Protein AF-A0A255R597-F1 (afdb_monomer_lite)

Radius of gyration: 20.74 Å; chains: 1; bounding box: 36×30×64 Å

Structure (mmCIF, N/CA/C/O backbone):
data_AF-A0A255R597-F1
#
_entry.id   AF-A0A255R597-F1
#
loop_
_atom_site.group_PDB
_atom_site.id
_atom_site.type_symbol
_atom_site.label_atom_id
_atom_site.label_alt_id
_atom_site.label_comp_id
_atom_site.label_asym_id
_atom_site.label_entity_id
_atom_site.label_seq_id
_atom_site.pdbx_PDB_ins_code
_atom_site.Cartn_x
_atom_site.Cartn_y
_atom_site.Cartn_z
_atom_site.occupancy
_atom_site.B_iso_or_equiv
_atom_site.auth_seq_id
_atom_site.auth_comp_id
_atom_site.auth_asym_id
_atom_site.auth_atom_id
_atom_site.pdbx_PDB_model_num
ATOM 1 N N . MET A 1 1 ? 0.235 22.390 7.385 1.00 38.50 1 MET A N 1
ATOM 2 C CA . MET A 1 1 ? -0.628 21.215 7.604 1.00 38.50 1 MET A CA 1
ATOM 3 C C . MET A 1 1 ? -0.394 20.290 6.425 1.00 38.50 1 MET A C 1
ATOM 5 O O . MET A 1 1 ? -0.944 20.552 5.369 1.00 38.50 1 MET A O 1
ATOM 9 N N . MET A 1 2 ? 0.518 19.326 6.549 1.00 41.84 2 MET A N 1
ATOM 10 C CA . MET A 1 2 ? 0.627 18.254 5.559 1.00 41.84 2 MET A CA 1
ATOM 11 C C . MET A 1 2 ? -0.207 17.104 6.096 1.00 41.84 2 MET A C 1
ATOM 13 O O . MET A 1 2 ? -0.066 16.716 7.258 1.00 41.84 2 MET A O 1
ATOM 17 N N . ASP A 1 3 ? -1.177 16.698 5.296 1.00 39.59 3 ASP A N 1
ATOM 18 C CA . ASP A 1 3 ? -2.068 15.593 5.564 1.00 39.59 3 ASP A CA 1
ATOM 19 C C . ASP A 1 3 ? -1.238 14.358 5.916 1.00 39.59 3 ASP A C 1
ATOM 21 O O . ASP A 1 3 ? -0.355 13.930 5.181 1.00 39.59 3 ASP A O 1
ATOM 25 N N . GLY A 1 4 ? -1.503 13.796 7.095 1.00 40.69 4 GLY A N 1
ATOM 26 C CA . GLY A 1 4 ? -0.925 12.540 7.562 1.00 40.69 4 GLY A CA 1
ATOM 27 C C . GLY A 1 4 ? -1.468 11.345 6.783 1.00 40.69 4 GLY A C 1
ATOM 28 O O . GLY A 1 4 ? -1.906 10.363 7.387 1.00 40.69 4 GLY A O 1
ATOM 29 N N . THR A 1 5 ? -1.468 11.430 5.454 1.00 48.91 5 THR A N 1
ATOM 30 C CA . THR A 1 5 ? -1.660 10.300 4.564 1.00 48.91 5 THR A CA 1
ATOM 31 C C . THR A 1 5 ? -0.419 9.441 4.733 1.00 48.91 5 THR A C 1
ATOM 33 O O . THR A 1 5 ? 0.593 9.622 4.066 1.00 48.91 5 THR A O 1
ATOM 36 N N . ILE A 1 6 ? -0.469 8.514 5.693 1.00 50.38 6 ILE A N 1
ATOM 37 C CA . ILE A 1 6 ? 0.423 7.359 5.706 1.00 50.38 6 ILE A CA 1
ATOM 38 C C . ILE A 1 6 ? 0.220 6.720 4.334 1.00 50.38 6 ILE A C 1
ATOM 40 O O . ILE A 1 6 ? -0.801 6.067 4.109 1.00 50.38 6 ILE A O 1
ATOM 44 N N . HIS A 1 7 ? 1.124 7.017 3.395 1.00 51.56 7 HIS A N 1
ATOM 45 C CA . HIS A 1 7 ? 1.038 6.535 2.030 1.00 51.56 7 HIS A CA 1
ATOM 46 C C . HIS A 1 7 ? 0.872 5.025 2.114 1.00 51.56 7 HIS A C 1
ATOM 48 O O . HIS A 1 7 ? 1.686 4.311 2.702 1.00 51.56 7 HIS A O 1
ATOM 54 N N . SER A 1 8 ? -0.279 4.564 1.633 1.00 57.19 8 SER A N 1
ATOM 55 C CA . SER A 1 8 ? -0.735 3.188 1.760 1.00 57.19 8 SER A CA 1
ATOM 56 C C . SER A 1 8 ? 0.018 2.305 0.758 1.00 57.19 8 SER A C 1
ATOM 58 O O . SER A 1 8 ? -0.575 1.684 -0.122 1.00 57.19 8 SER A O 1
ATOM 60 N N . CYS A 1 9 ? 1.350 2.271 0.871 1.00 54.75 9 CYS A N 1
ATOM 61 C CA . CYS A 1 9 ? 2.247 1.404 0.105 1.00 54.75 9 CYS A CA 1
ATOM 62 C C . CYS A 1 9 ? 1.989 -0.078 0.429 1.00 54.75 9 CYS A C 1
ATOM 64 O O . CYS A 1 9 ? 2.402 -0.965 -0.304 1.00 54.75 9 CYS A O 1
ATOM 66 N N . TYR A 1 10 ? 1.286 -0.348 1.536 1.00 62.19 10 TYR A N 1
ATOM 67 C CA . TYR A 1 10 ? 0.971 -1.686 2.038 1.00 62.19 10 TYR A CA 1
ATOM 68 C C . TYR A 1 10 ? -0.219 -2.373 1.353 1.00 62.19 10 TYR A C 1
ATOM 70 O O . TYR A 1 10 ? -0.550 -3.506 1.704 1.00 62.19 10 TYR A O 1
ATOM 78 N N . GLU A 1 11 ? -0.887 -1.696 0.419 1.00 74.75 11 GLU A N 1
ATOM 79 C CA . GLU A 1 11 ? -1.977 -2.277 -0.378 1.00 74.75 11 GLU A CA 1
ATOM 80 C C . GLU A 1 11 ? -1.496 -2.908 -1.681 1.00 74.75 11 GLU A C 1
ATOM 82 O O . GLU A 1 11 ? -2.276 -3.559 -2.363 1.00 74.75 11 GLU A O 1
ATOM 87 N N . LEU A 1 12 ? -0.241 -2.698 -2.046 1.00 84.06 12 LEU A N 1
ATOM 88 C CA . LEU A 1 12 ? 0.283 -3.118 -3.329 1.00 84.06 12 LEU A CA 1
ATOM 89 C C . LEU A 1 12 ? 0.685 -4.595 -3.311 1.00 84.06 12 LEU A C 1
ATOM 91 O O . LEU A 1 12 ? 1.151 -5.110 -2.286 1.00 84.06 12 LEU A O 1
ATOM 95 N N . ASP A 1 13 ? 0.562 -5.272 -4.447 1.00 86.94 13 ASP A N 1
ATOM 96 C CA . ASP A 1 13 ? 1.229 -6.546 -4.634 1.00 86.94 13 ASP A CA 1
ATOM 97 C C . ASP A 1 13 ? 2.730 -6.329 -4.813 1.00 86.94 13 ASP A C 1
ATOM 99 O O . ASP A 1 13 ? 3.222 -5.973 -5.881 1.00 86.94 13 ASP A O 1
ATOM 103 N N . VAL A 1 14 ? 3.457 -6.551 -3.720 1.00 86.75 14 VAL A N 1
ATOM 104 C CA . VAL A 1 14 ? 4.907 -6.363 -3.656 1.00 86.75 14 VAL A CA 1
ATOM 105 C C . VAL A 1 14 ? 5.635 -7.216 -4.694 1.00 86.75 14 VAL A C 1
ATOM 107 O O . VAL A 1 14 ? 6.641 -6.765 -5.228 1.00 86.75 14 VAL A O 1
ATOM 110 N N . HIS A 1 15 ? 5.142 -8.421 -4.996 1.00 89.50 15 HIS A N 1
ATOM 111 C CA . HIS A 1 15 ? 5.790 -9.278 -5.984 1.00 89.50 15 HIS A CA 1
ATOM 112 C C . HIS A 1 15 ? 5.655 -8.684 -7.387 1.00 89.50 15 HIS A C 1
ATOM 114 O O . HIS A 1 15 ? 6.656 -8.545 -8.081 1.00 89.50 15 HIS A O 1
ATOM 120 N N . ALA A 1 16 ? 4.437 -8.302 -7.784 1.00 90.81 16 ALA A N 1
ATOM 121 C CA . ALA A 1 16 ? 4.181 -7.718 -9.102 1.00 90.81 16 ALA A CA 1
ATOM 122 C C . ALA A 1 16 ? 4.968 -6.416 -9.313 1.00 90.81 16 ALA A C 1
ATOM 124 O O . ALA A 1 16 ? 5.574 -6.217 -10.360 1.00 90.81 16 ALA A O 1
ATOM 125 N N . TYR A 1 17 ? 5.024 -5.569 -8.285 1.00 91.31 17 TYR A N 1
ATOM 126 C CA . TYR A 1 17 ? 5.793 -4.330 -8.330 1.00 91.31 17 TYR A CA 1
ATOM 127 C C . TYR A 1 17 ? 7.295 -4.550 -8.446 1.00 91.31 17 TYR A C 1
ATOM 129 O O . TYR A 1 17 ? 7.943 -3.913 -9.269 1.00 91.31 17 TYR A O 1
ATOM 137 N N . LEU A 1 18 ? 7.861 -5.449 -7.636 1.00 92.12 18 LEU A N 1
ATOM 138 C CA . LEU A 1 18 ? 9.292 -5.732 -7.712 1.00 92.12 18 LEU A CA 1
ATOM 139 C C . LEU A 1 18 ? 9.668 -6.347 -9.062 1.00 92.12 18 LEU A C 1
ATOM 141 O O . LEU A 1 18 ? 10.680 -5.948 -9.628 1.00 92.12 18 LEU A O 1
ATOM 145 N N . ASP A 1 19 ? 8.862 -7.271 -9.588 1.00 94.00 19 ASP A N 1
ATOM 146 C CA . ASP A 1 19 ? 9.096 -7.877 -10.904 1.00 94.00 19 ASP A CA 1
ATOM 147 C C . ASP A 1 19 ? 9.075 -6.822 -12.025 1.00 94.00 19 ASP A C 1
ATOM 149 O O . ASP A 1 19 ? 10.000 -6.782 -12.834 1.00 94.00 19 ASP A O 1
ATOM 153 N N . ASP A 1 20 ? 8.098 -5.906 -12.034 1.00 92.38 20 ASP A N 1
ATOM 154 C CA . ASP A 1 20 ? 8.027 -4.842 -13.048 1.00 92.38 20 ASP A CA 1
ATOM 155 C C . ASP A 1 20 ? 9.193 -3.845 -12.935 1.00 92.38 20 ASP A C 1
ATOM 157 O O . ASP A 1 20 ? 9.864 -3.552 -13.924 1.00 92.38 20 ASP A O 1
ATOM 161 N N . VAL A 1 21 ? 9.517 -3.385 -11.720 1.00 92.00 21 VAL A N 1
ATOM 162 C CA . VAL A 1 21 ? 10.649 -2.467 -11.497 1.00 92.00 21 VAL A CA 1
ATOM 163 C C . VAL A 1 21 ? 11.974 -3.103 -11.915 1.00 92.00 21 VAL A C 1
ATOM 165 O O . VAL A 1 21 ? 12.808 -2.437 -12.534 1.00 92.00 21 VAL A O 1
ATOM 168 N N . ILE A 1 22 ? 12.180 -4.391 -11.619 1.00 94.06 22 ILE A N 1
ATOM 169 C CA . ILE A 1 22 ? 13.384 -5.118 -12.040 1.00 94.06 22 ILE A CA 1
ATOM 170 C C . ILE A 1 22 ? 13.435 -5.222 -13.567 1.00 94.06 22 ILE A C 1
ATOM 172 O O . ILE A 1 22 ? 14.482 -4.949 -14.150 1.00 94.06 22 ILE A O 1
ATOM 176 N N . ARG A 1 23 ? 12.325 -5.562 -14.232 1.00 94.31 23 ARG A N 1
ATOM 177 C CA . ARG A 1 23 ? 12.275 -5.661 -15.701 1.00 94.31 23 ARG A CA 1
ATOM 178 C C . ARG A 1 23 ? 12.581 -4.333 -16.385 1.00 94.31 23 ARG A C 1
ATOM 180 O O . ARG A 1 23 ? 13.391 -4.318 -17.307 1.00 94.31 23 ARG A O 1
ATOM 187 N N . ARG A 1 24 ? 11.998 -3.230 -15.912 1.00 92.38 24 ARG A N 1
ATOM 188 C CA . ARG A 1 24 ? 12.265 -1.884 -16.448 1.00 92.38 24 ARG A CA 1
ATOM 189 C C . ARG A 1 24 ? 13.708 -1.446 -16.203 1.00 92.38 24 ARG A C 1
ATOM 191 O O . ARG A 1 24 ? 14.354 -0.931 -17.108 1.00 92.38 24 ARG A O 1
ATOM 198 N N . SER A 1 25 ? 14.252 -1.750 -15.023 1.00 91.88 25 SER A N 1
ATOM 199 C CA . SER A 1 25 ? 15.662 -1.477 -14.709 1.00 91.88 25 SER A CA 1
ATOM 200 C C . SER A 1 25 ? 16.614 -2.254 -15.626 1.00 91.88 25 SER A C 1
ATOM 202 O O . SER A 1 25 ? 17.627 -1.721 -16.063 1.00 91.88 25 SER A O 1
ATOM 204 N N . LEU A 1 26 ? 16.288 -3.511 -15.945 1.00 93.69 26 LEU A N 1
ATOM 205 C CA . LEU A 1 26 ? 17.060 -4.331 -16.886 1.00 93.69 26 LEU A CA 1
ATOM 206 C C . LEU A 1 26 ? 16.925 -3.862 -18.343 1.00 93.69 26 LEU A C 1
ATOM 208 O O . LEU A 1 26 ? 17.811 -4.139 -19.147 1.00 93.69 26 LEU A O 1
ATOM 212 N N . ALA A 1 27 ? 15.846 -3.154 -18.675 1.00 93.62 27 ALA A N 1
ATOM 213 C CA . ALA A 1 27 ? 15.632 -2.523 -19.976 1.00 93.62 27 ALA A CA 1
ATOM 214 C C . ALA A 1 27 ? 16.302 -1.137 -20.104 1.00 93.62 27 ALA A C 1
ATOM 216 O O . ALA A 1 27 ? 16.105 -0.466 -21.114 1.00 93.62 27 ALA A O 1
ATOM 217 N N . ASP A 1 28 ? 17.091 -0.721 -19.104 1.00 91.19 28 ASP A N 1
ATOM 218 C CA . ASP A 1 28 ? 17.758 0.588 -19.018 1.00 91.19 28 ASP A CA 1
ATOM 219 C C . ASP A 1 28 ? 16.783 1.787 -18.945 1.00 91.19 28 ASP A C 1
ATOM 221 O O . ASP A 1 28 ? 17.131 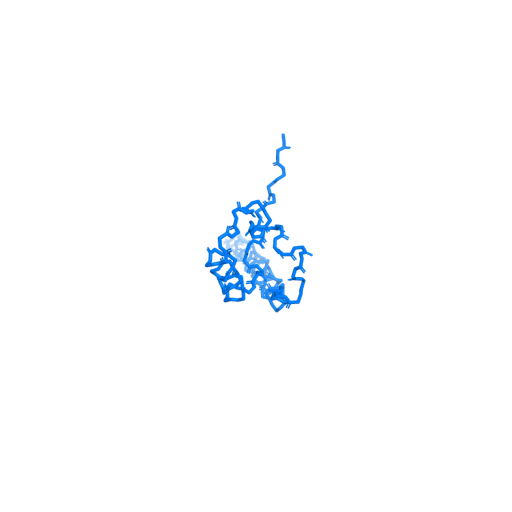2.935 -19.232 1.00 91.19 28 ASP A O 1
ATOM 225 N N . GLU A 1 29 ? 15.535 1.553 -18.514 1.00 86.69 29 GLU A N 1
ATOM 226 C CA . GLU A 1 29 ? 14.591 2.634 -18.231 1.00 86.69 29 GLU A CA 1
ATOM 227 C C . GLU A 1 29 ? 14.968 3.345 -16.925 1.00 86.69 29 GLU A C 1
ATOM 229 O O . GLU A 1 29 ? 14.985 2.760 -15.845 1.00 86.69 29 GLU A O 1
ATOM 234 N N . THR A 1 30 ? 15.208 4.653 -17.000 1.00 86.56 30 THR A N 1
ATOM 235 C CA . THR A 1 30 ? 15.624 5.486 -15.853 1.00 86.56 30 THR A CA 1
ATOM 236 C C . THR A 1 30 ? 14.503 6.382 -15.319 1.00 86.56 30 THR A C 1
ATOM 238 O O . THR A 1 30 ? 14.732 7.284 -14.510 1.00 86.56 30 THR A O 1
ATOM 241 N N . GLY A 1 31 ? 13.260 6.126 -15.737 1.00 85.38 31 GLY A N 1
ATOM 242 C CA . GLY A 1 31 ? 12.050 6.832 -15.310 1.00 85.38 31 GLY A CA 1
ATOM 243 C C . GLY A 1 31 ? 11.616 6.503 -13.877 1.00 85.38 31 GLY A C 1
ATOM 244 O O . GLY A 1 31 ? 10.482 6.087 -13.649 1.00 85.38 31 GLY A O 1
ATOM 245 N N . TRP A 1 32 ? 12.498 6.696 -12.892 1.00 85.81 32 TRP A N 1
ATOM 246 C CA . TRP A 1 32 ? 12.290 6.297 -11.491 1.00 85.81 32 TRP A CA 1
ATOM 247 C C . TRP A 1 32 ? 11.044 6.907 -10.844 1.00 85.81 32 TRP A C 1
ATOM 249 O O . TRP A 1 32 ? 10.440 6.296 -9.966 1.00 85.81 32 TRP A O 1
ATOM 259 N N . ALA A 1 33 ? 10.637 8.101 -11.284 1.00 87.31 33 ALA A N 1
ATOM 260 C CA . ALA A 1 33 ? 9.428 8.753 -10.790 1.00 87.31 33 ALA A CA 1
ATOM 261 C C . ALA A 1 33 ? 8.154 7.960 -11.135 1.00 87.31 33 ALA A C 1
ATOM 263 O O . ALA A 1 33 ? 7.270 7.847 -10.289 1.00 87.31 33 ALA A O 1
ATOM 264 N N . ALA A 1 34 ? 8.082 7.368 -12.333 1.00 8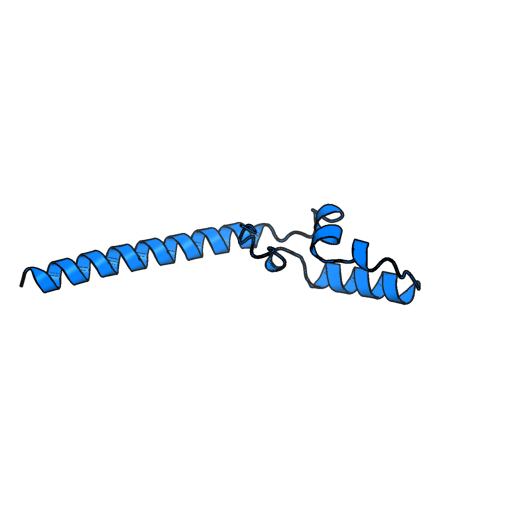5.75 34 ALA A N 1
ATOM 265 C CA . ALA A 1 34 ? 6.960 6.521 -12.748 1.00 85.75 34 ALA A CA 1
ATOM 266 C C . ALA A 1 34 ? 6.978 5.163 -12.026 1.00 85.75 34 ALA A C 1
ATOM 268 O O . ALA A 1 34 ? 5.937 4.626 -11.662 1.00 85.75 34 ALA A O 1
ATOM 269 N N . MET A 1 35 ? 8.176 4.655 -11.721 1.00 87.62 35 MET A N 1
ATOM 270 C CA . MET A 1 35 ? 8.367 3.441 -10.923 1.00 87.62 35 MET A CA 1
ATOM 271 C C . MET A 1 35 ? 8.110 3.643 -9.427 1.00 87.62 35 MET A C 1
ATOM 273 O O . MET A 1 35 ? 8.147 2.679 -8.670 1.00 87.62 35 MET A O 1
ATOM 277 N N . ALA A 1 36 ? 7.856 4.865 -8.953 1.00 88.44 36 ALA A N 1
ATOM 278 C CA . ALA A 1 36 ? 7.565 5.073 -7.545 1.00 88.44 36 ALA A CA 1
ATOM 279 C C . ALA A 1 36 ? 6.266 4.334 -7.157 1.00 88.44 36 ALA A C 1
ATOM 281 O O . ALA A 1 36 ? 5.289 4.390 -7.905 1.00 88.44 36 ALA A O 1
ATOM 282 N N . PRO A 1 37 ? 6.177 3.715 -5.961 1.00 86.38 37 PRO A N 1
ATOM 283 C CA . PRO A 1 37 ? 5.053 2.840 -5.609 1.00 86.38 37 PRO A CA 1
ATOM 284 C C . PRO A 1 37 ? 3.668 3.483 -5.749 1.00 86.38 37 PRO A C 1
ATOM 286 O O . PRO A 1 37 ? 2.688 2.798 -6.014 1.00 86.38 37 PRO A O 1
ATOM 289 N N . HIS A 1 38 ? 3.567 4.797 -5.539 1.00 84.56 38 HIS A N 1
ATOM 290 C CA . HIS A 1 38 ? 2.312 5.538 -5.642 1.00 84.56 38 HIS A CA 1
ATOM 291 C C . HIS A 1 38 ? 1.895 5.801 -7.095 1.00 84.56 38 HIS A C 1
ATOM 293 O O . HIS A 1 38 ? 0.705 5.728 -7.389 1.00 84.56 38 HIS A O 1
ATOM 299 N N . ALA A 1 39 ? 2.855 6.086 -7.978 1.00 88.31 39 ALA A N 1
ATOM 300 C CA . ALA A 1 39 ? 2.620 6.288 -9.403 1.00 88.31 39 ALA A CA 1
ATOM 301 C C . ALA A 1 39 ? 2.305 4.947 -10.077 1.00 88.31 39 ALA A C 1
ATOM 303 O O . ALA A 1 39 ? 1.258 4.805 -10.700 1.00 88.31 39 ALA A O 1
ATOM 304 N N . TRP A 1 40 ? 3.115 3.923 -9.794 1.00 89.94 40 TRP A N 1
ATOM 305 C CA . TRP A 1 40 ? 2.897 2.560 -10.276 1.00 89.94 40 TRP A CA 1
ATOM 306 C C . TRP A 1 40 ? 1.523 2.010 -9.873 1.00 89.94 40 TRP A C 1
ATOM 308 O O . TRP A 1 40 ? 0.822 1.404 -10.673 1.00 89.94 40 TRP A O 1
ATOM 318 N N . LYS A 1 41 ? 1.071 2.287 -8.642 1.00 86.69 41 LYS A N 1
ATOM 319 C CA . LYS A 1 41 ? -0.272 1.901 -8.179 1.00 86.69 41 LYS A CA 1
ATOM 320 C C . LYS A 1 41 ? -1.400 2.485 -9.035 1.00 86.69 41 LYS A C 1
ATOM 322 O O . LYS A 1 41 ? -2.439 1.845 -9.171 1.00 86.69 41 LYS A O 1
ATOM 327 N N . ALA A 1 42 ? -1.237 3.712 -9.528 1.00 86.38 42 ALA A N 1
ATOM 328 C CA . ALA A 1 42 ? -2.248 4.366 -10.353 1.00 86.38 42 ALA A CA 1
ATOM 329 C C . ALA A 1 42 ? -2.339 3.723 -11.746 1.00 86.38 42 ALA A C 1
ATOM 331 O O . ALA A 1 42 ? -3.428 3.663 -12.312 1.00 86.38 42 ALA A O 1
ATOM 332 N N . GLU A 1 43 ? -1.215 3.215 -12.256 1.00 87.44 43 GLU A N 1
ATOM 333 C CA . GLU A 1 43 ? -1.121 2.499 -13.533 1.00 87.44 43 GLU A CA 1
ATOM 334 C C . GLU A 1 43 ? -1.553 1.026 -13.423 1.00 87.44 43 GLU A C 1
ATOM 336 O O . GLU A 1 43 ? -2.079 0.483 -14.391 1.00 87.44 43 GLU A O 1
ATOM 341 N N . HIS A 1 44 ? -1.405 0.412 -12.241 1.00 86.88 44 HIS A N 1
ATOM 342 C CA . HIS A 1 44 ? -1.679 -1.010 -11.985 1.00 86.88 44 HIS A CA 1
ATOM 343 C C . HIS A 1 44 ? -2.736 -1.245 -10.887 1.00 86.88 44 HIS A C 1
ATOM 345 O O . HIS A 1 44 ? -2.433 -1.823 -9.829 1.00 86.88 44 HIS A O 1
ATOM 351 N N . PRO A 1 45 ? -3.998 -0.815 -11.089 1.00 83.44 45 PRO A N 1
ATOM 352 C CA . PRO A 1 45 ? -5.067 -1.007 -10.110 1.00 83.44 45 PRO A CA 1
ATOM 353 C C . PRO A 1 45 ? -5.386 -2.489 -9.842 1.00 83.44 45 PRO A C 1
ATOM 355 O O . PRO A 1 45 ? -5.835 -2.827 -8.746 1.00 83.44 45 PRO A O 1
ATOM 358 N N . GLU A 1 46 ? -5.126 -3.385 -10.797 1.00 83.12 46 GLU A N 1
ATOM 359 C CA . GLU A 1 46 ? -5.285 -4.840 -10.669 1.00 83.12 46 GLU A CA 1
ATOM 360 C C . GLU A 1 46 ? -4.311 -5.468 -9.667 1.00 83.12 46 GLU A C 1
ATOM 362 O O . GLU A 1 46 ? -4.616 -6.488 -9.050 1.00 83.12 46 GLU A O 1
ATOM 367 N N . SER A 1 47 ? -3.162 -4.825 -9.455 1.00 83.56 47 SER A N 1
ATOM 368 C CA . SER A 1 47 ? -2.130 -5.269 -8.518 1.00 83.56 47 SER A CA 1
ATOM 369 C C . SER A 1 47 ? -2.339 -4.702 -7.110 1.00 83.56 47 SER A C 1
ATOM 371 O O . SER A 1 47 ? -1.454 -4.774 -6.258 1.00 83.56 47 SER A O 1
ATOM 373 N N . VAL A 1 48 ? -3.513 -4.129 -6.829 1.00 80.81 48 VAL A N 1
ATOM 374 C CA . VAL A 1 48 ? -3.894 -3.654 -5.497 1.00 80.81 48 VAL A CA 1
ATOM 375 C C . VAL A 1 48 ? -4.645 -4.757 -4.750 1.00 80.81 48 VAL A C 1
ATOM 377 O O . VAL A 1 48 ? -5.732 -5.188 -5.130 1.00 80.81 48 VAL A O 1
ATOM 380 N N . ARG A 1 49 ? -4.085 -5.199 -3.623 1.00 81.00 49 ARG A N 1
ATOM 381 C CA . ARG A 1 49 ? -4.632 -6.252 -2.760 1.00 81.00 49 ARG A CA 1
ATOM 382 C C . ARG A 1 49 ? -5.876 -5.757 -2.018 1.00 81.00 49 ARG A C 1
ATOM 384 O O . ARG A 1 49 ? -5.790 -5.190 -0.926 1.00 81.00 49 ARG A O 1
ATOM 391 N N . SER A 1 50 ? -7.047 -6.020 -2.589 1.00 71.06 50 SER A N 1
ATOM 392 C CA . SER A 1 50 ? -8.355 -5.626 -2.045 1.00 71.06 50 SER A CA 1
ATOM 393 C C . SER A 1 50 ? -8.634 -6.186 -0.638 1.00 71.06 50 SER A C 1
ATOM 395 O O . SER A 1 50 ? -9.118 -5.455 0.227 1.00 71.06 50 SER A O 1
ATOM 397 N N . TYR A 1 51 ? -8.228 -7.428 -0.344 1.00 71.56 51 TYR A N 1
ATOM 398 C CA . TYR A 1 51 ? -8.503 -8.101 0.940 1.00 71.56 51 TYR A CA 1
ATOM 399 C C . TYR A 1 51 ? -7.893 -7.402 2.177 1.00 71.56 51 TYR A C 1
ATOM 401 O O . TYR A 1 51 ? -8.397 -7.523 3.295 1.00 71.56 51 TYR A O 1
ATOM 409 N N . ARG A 1 52 ? -6.825 -6.609 2.001 1.00 72.81 52 ARG A N 1
ATOM 410 C CA . ARG A 1 52 ? -6.180 -5.835 3.083 1.00 72.81 52 ARG A CA 1
ATOM 411 C C . ARG A 1 52 ? -7.066 -4.706 3.616 1.00 72.81 52 ARG A C 1
ATOM 413 O O . ARG A 1 52 ? -6.828 -4.194 4.716 1.00 72.81 52 ARG A O 1
ATOM 420 N N . GLN A 1 53 ? -8.061 -4.262 2.846 1.00 72.12 53 GLN A N 1
ATOM 421 C CA . GLN A 1 53 ? -9.047 -3.289 3.321 1.00 72.12 53 GLN A CA 1
ATOM 422 C C . GLN A 1 53 ? -9.938 -3.908 4.402 1.00 72.12 53 GLN A C 1
ATOM 424 O O . GLN A 1 53 ? -10.120 -3.310 5.467 1.00 72.12 53 GLN A O 1
ATOM 429 N N . ASP A 1 54 ? -10.384 -5.144 4.184 1.00 75.81 54 ASP A N 1
ATOM 430 C CA . ASP A 1 54 ? -11.208 -5.879 5.141 1.00 75.81 54 ASP A CA 1
ATOM 431 C C . ASP A 1 54 ? -10.438 -6.212 6.419 1.00 75.81 54 ASP A C 1
ATOM 433 O O . ASP A 1 54 ? -10.953 -6.016 7.521 1.00 75.81 54 ASP A O 1
ATOM 437 N N . GLU A 1 55 ? -9.169 -6.615 6.312 1.00 78.69 55 GLU A N 1
ATOM 438 C CA . GLU A 1 55 ? -8.318 -6.845 7.487 1.00 78.69 55 GLU A CA 1
ATOM 439 C C . GLU A 1 55 ? -8.142 -5.581 8.339 1.00 78.69 55 GLU A C 1
ATOM 441 O O . GLU A 1 55 ? -8.235 -5.636 9.570 1.00 78.69 55 GLU A O 1
ATOM 446 N N . ARG A 1 56 ? -7.931 -4.415 7.709 1.00 79.12 56 ARG A N 1
ATOM 447 C CA . ARG A 1 56 ? -7.838 -3.135 8.433 1.00 79.12 56 ARG A CA 1
ATOM 448 C C . ARG A 1 56 ? -9.153 -2.776 9.105 1.00 79.12 56 ARG A C 1
ATOM 450 O O . ARG A 1 56 ? -9.133 -2.352 10.263 1.00 79.12 56 ARG A O 1
ATOM 457 N N . ARG A 1 57 ? -10.283 -2.982 8.424 1.00 79.75 57 ARG A N 1
ATOM 458 C CA . ARG A 1 57 ? -11.611 -2.777 9.009 1.00 79.75 57 ARG A CA 1
ATOM 459 C C . ARG A 1 57 ? -11.797 -3.655 10.246 1.00 79.75 57 ARG A C 1
ATOM 461 O O . ARG A 1 57 ? -12.088 -3.137 11.324 1.00 79.75 57 ARG A O 1
ATOM 468 N N . GLN A 1 58 ? -11.485 -4.945 10.140 1.00 84.56 58 GLN A N 1
ATOM 469 C CA . GLN A 1 58 ? -11.537 -5.874 11.269 1.00 84.56 58 GLN A CA 1
ATOM 470 C C . GLN A 1 58 ? -10.591 -5.470 12.409 1.00 84.56 58 GLN A C 1
ATOM 472 O O . GLN A 1 58 ? -10.968 -5.538 13.579 1.00 84.56 58 GLN A O 1
ATOM 477 N N . ALA A 1 59 ? -9.368 -5.026 12.110 1.00 85.75 59 ALA A N 1
ATOM 478 C CA . ALA A 1 59 ? -8.413 -4.576 13.122 1.00 85.75 59 ALA A CA 1
ATOM 479 C C . ALA A 1 59 ? -8.911 -3.327 13.871 1.00 85.75 59 ALA A C 1
ATOM 481 O O . ALA A 1 59 ? -8.802 -3.244 15.102 1.00 85.75 59 ALA A O 1
ATOM 482 N N . VAL A 1 60 ? -9.501 -2.372 13.147 1.00 88.88 60 VAL A N 1
ATOM 483 C CA . VAL A 1 60 ? -10.146 -1.186 13.725 1.00 88.88 60 VAL A CA 1
ATOM 484 C C . VAL A 1 60 ? -11.309 -1.595 14.624 1.00 88.88 60 VAL A C 1
ATOM 486 O O . VAL A 1 60 ? -11.400 -1.111 15.755 1.00 88.88 60 VAL A O 1
ATOM 489 N N . ASP A 1 61 ? -12.150 -2.524 14.179 1.00 89.50 61 ASP A N 1
ATOM 490 C CA . ASP A 1 61 ? -13.298 -2.997 14.951 1.00 89.50 61 ASP A CA 1
ATOM 491 C C . ASP A 1 61 ? -12.861 -3.737 16.222 1.00 89.50 61 ASP A C 1
ATOM 493 O O . ASP A 1 61 ? -13.344 -3.436 17.318 1.00 89.50 61 ASP A O 1
ATOM 497 N N . ARG A 1 62 ? -11.838 -4.599 16.141 1.00 90.31 62 ARG A N 1
ATOM 498 C CA . ARG A 1 62 ? -11.207 -5.226 17.318 1.00 90.31 62 ARG A CA 1
ATOM 499 C C . ARG A 1 62 ? -10.675 -4.173 18.297 1.00 90.31 62 ARG A C 1
ATOM 501 O O . ARG A 1 62 ? -10.866 -4.299 19.510 1.00 90.31 62 ARG A O 1
ATOM 508 N N . LYS A 1 63 ? -10.034 -3.106 17.802 1.00 92.38 63 LYS A N 1
ATOM 509 C CA . LYS A 1 63 ? -9.513 -2.002 18.632 1.00 92.38 63 LYS A CA 1
ATOM 510 C C . LYS A 1 63 ? -10.639 -1.225 19.318 1.00 92.38 63 LYS A C 1
ATOM 512 O O . LYS A 1 63 ? -10.514 -0.926 20.510 1.00 92.38 63 LYS A O 1
ATOM 517 N N . LYS A 1 64 ? -11.732 -0.928 18.606 1.00 91.75 64 LYS A N 1
ATOM 518 C CA . LYS A 1 64 ? -12.927 -0.271 19.161 1.00 91.75 64 LYS A CA 1
ATOM 519 C C . LYS A 1 64 ? -13.544 -1.116 20.273 1.00 91.75 64 LYS A C 1
ATOM 521 O O . LYS A 1 64 ? -13.696 -0.620 21.390 1.00 91.75 64 LYS A O 1
ATOM 526 N N . THR A 1 65 ? -13.783 -2.400 20.010 1.00 92.50 65 THR A N 1
ATOM 527 C CA . THR A 1 65 ? -14.353 -3.348 20.980 1.00 92.50 65 THR A CA 1
ATOM 528 C C . THR A 1 65 ? -13.477 -3.479 22.221 1.00 92.50 65 THR A C 1
ATOM 530 O O . THR A 1 65 ? -13.964 -3.364 23.346 1.00 92.50 65 THR A O 1
ATOM 533 N N . ARG A 1 66 ? -12.158 -3.628 22.046 1.00 92.56 66 ARG A N 1
ATOM 534 C CA . ARG A 1 66 ? -11.203 -3.679 23.163 1.00 92.56 66 ARG A CA 1
ATOM 535 C C . ARG A 1 66 ? -11.241 -2.407 24.013 1.00 92.56 66 ARG A C 1
ATOM 537 O O . ARG A 1 66 ? -11.223 -2.488 25.239 1.00 92.56 66 ARG A O 1
ATOM 544 N N . ARG A 1 67 ? -11.323 -1.229 23.384 1.00 93.25 67 ARG A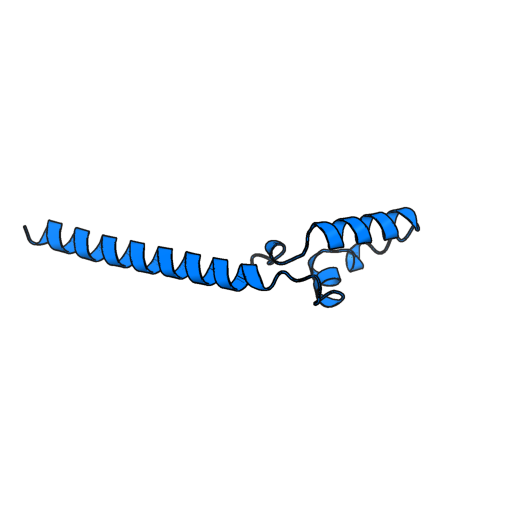 N 1
ATOM 545 C CA . ARG A 1 67 ? -11.421 0.055 24.096 1.00 93.25 67 ARG A CA 1
ATOM 546 C C . ARG A 1 67 ? -12.737 0.179 24.866 1.00 93.25 67 ARG A C 1
ATOM 548 O O . ARG A 1 67 ? -12.710 0.661 25.995 1.00 93.25 67 ARG A O 1
ATOM 555 N N . ALA A 1 68 ? -13.853 -0.257 24.284 1.00 92.44 68 ALA A N 1
ATOM 556 C CA . ALA A 1 68 ? -15.158 -0.262 24.942 1.00 92.44 68 ALA A CA 1
ATOM 557 C C . ALA A 1 68 ? -15.161 -1.175 26.179 1.00 92.44 68 ALA A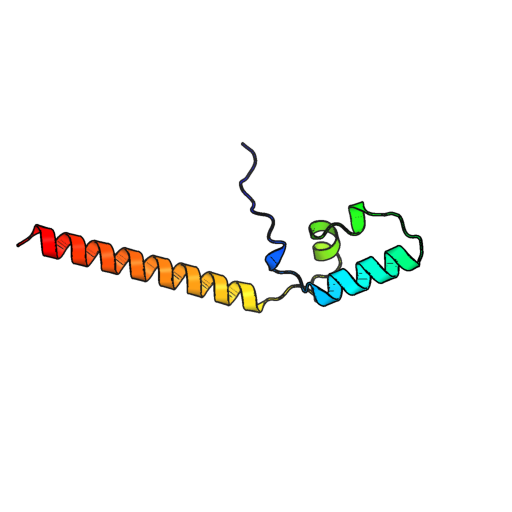 C 1
ATOM 559 O O . ALA A 1 68 ? -15.491 -0.715 27.269 1.00 92.44 68 ALA A O 1
ATOM 560 N N . ARG A 1 69 ? -14.670 -2.417 26.047 1.00 92.94 69 ARG A N 1
ATOM 561 C CA . ARG A 1 69 ? -14.524 -3.357 27.175 1.00 92.94 69 ARG A CA 1
ATOM 562 C C . ARG A 1 69 ? -13.677 -2.780 28.306 1.00 92.94 69 ARG A C 1
ATOM 564 O O . ARG A 1 69 ? -14.065 -2.861 29.465 1.00 92.94 69 ARG A O 1
ATOM 571 N N . ARG A 1 70 ? -12.551 -2.138 27.972 1.00 91.31 70 ARG A N 1
ATOM 572 C CA . ARG A 1 70 ? -11.688 -1.497 28.974 1.00 91.31 70 ARG A CA 1
ATOM 573 C C . ARG A 1 70 ? -12.419 -0.394 29.742 1.00 91.31 70 ARG A C 1
ATOM 575 O O . ARG A 1 70 ? -12.240 -0.290 30.945 1.00 91.31 70 ARG A O 1
ATOM 582 N N . ARG A 1 71 ? -13.241 0.416 29.065 1.00 92.25 71 ARG A N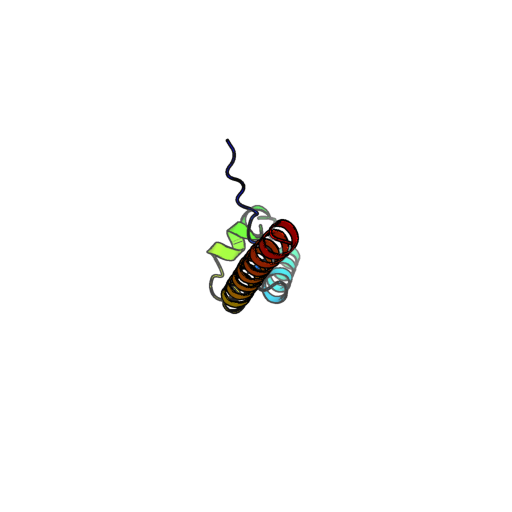 1
ATOM 583 C CA . ARG A 1 71 ? -14.021 1.486 29.712 1.00 92.25 71 ARG A CA 1
ATOM 584 C C . ARG A 1 71 ? -15.043 0.928 30.701 1.00 92.25 71 ARG A C 1
ATOM 586 O O . ARG A 1 71 ? -15.115 1.441 31.810 1.00 92.25 71 ARG A O 1
ATOM 593 N N . LEU A 1 72 ? -15.766 -0.124 30.316 1.00 91.44 72 LEU A N 1
ATOM 594 C CA . LEU A 1 72 ? -16.734 -0.79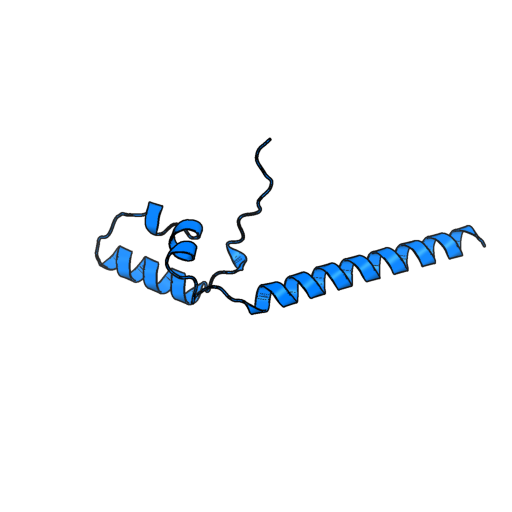7 31.188 1.00 91.44 72 LEU A CA 1
ATOM 595 C C . LEU A 1 72 ? -16.059 -1.381 32.435 1.00 91.44 72 LEU A C 1
ATOM 597 O O . LEU A 1 72 ? -16.518 -1.143 33.545 1.00 91.44 72 LEU A O 1
ATOM 601 N N . LEU A 1 73 ? -14.921 -2.061 32.262 1.00 90.38 73 LEU A N 1
ATOM 602 C CA . LEU A 1 73 ? -14.154 -2.613 33.380 1.00 90.38 73 LEU A CA 1
ATOM 603 C C . LEU A 1 73 ? -13.635 -1.513 34.322 1.00 90.38 73 LEU A C 1
ATOM 605 O O . LEU A 1 73 ? -13.722 -1.633 35.538 1.00 90.38 73 LEU A O 1
ATOM 609 N N . SER A 1 74 ? -13.121 -0.408 33.776 1.00 86.81 74 SER A N 1
ATOM 610 C CA . SER A 1 74 ? -12.684 0.729 34.597 1.00 86.81 74 SER A CA 1
ATOM 611 C C . SER A 1 74 ? -13.840 1.407 35.342 1.00 86.81 74 SER A C 1
ATOM 613 O O . SER A 1 74 ? -13.626 1.927 36.433 1.00 86.81 74 SER A O 1
ATOM 615 N N . GLN A 1 75 ? -15.052 1.416 34.777 1.00 85.06 75 GLN A N 1
ATOM 616 C CA . GLN A 1 75 ? -16.245 1.929 35.454 1.00 85.06 75 GLN A CA 1
ATOM 617 C C . GLN A 1 75 ? -16.709 0.994 36.573 1.00 85.06 75 GLN A C 1
ATOM 619 O O . GLN A 1 75 ? -17.001 1.479 37.661 1.00 85.06 75 GLN A O 1
ATOM 624 N N . SER A 1 76 ? -16.708 -0.325 36.351 1.00 81.12 76 SER A N 1
ATOM 625 C CA . SER A 1 76 ? -17.106 -1.289 37.383 1.00 81.12 76 SER A CA 1
ATOM 626 C C . SER A 1 76 ? -16.137 -1.304 38.565 1.00 81.12 76 SER A C 1
ATOM 628 O O . SER A 1 76 ? -16.573 -1.417 39.703 1.00 81.12 76 SER A O 1
ATOM 630 N N . ILE A 1 77 ? -14.831 -1.153 38.311 1.00 82.19 77 ILE A N 1
ATOM 631 C CA . ILE A 1 77 ? -13.814 -1.027 39.368 1.00 82.19 77 ILE A CA 1
ATOM 632 C C . ILE A 1 77 ? -14.026 0.253 40.185 1.00 82.19 77 ILE A C 1
ATOM 634 O O . ILE A 1 77 ? -13.788 0.250 41.381 1.00 82.19 77 ILE A O 1
ATOM 638 N N . ARG A 1 78 ? -14.471 1.348 39.555 1.00 72.56 78 ARG A N 1
ATOM 639 C CA . ARG A 1 78 ? -14.689 2.635 40.234 1.00 72.56 78 ARG A CA 1
ATOM 640 C C . ARG A 1 78 ? -15.941 2.650 41.122 1.00 72.56 78 ARG A C 1
ATOM 642 O O . ARG A 1 78 ? -16.005 3.459 42.036 1.00 72.56 78 ARG A O 1
ATOM 649 N N . GLN A 1 79 ? -16.949 1.833 40.816 1.00 64.69 79 GLN A N 1
ATOM 650 C CA . GLN A 1 79 ? -18.211 1.778 41.569 1.00 64.69 79 GLN A CA 1
ATOM 651 C C . GLN A 1 79 ? -18.190 0.801 42.756 1.00 64.69 79 GLN A C 1
ATOM 653 O O . GLN A 1 79 ? -19.217 0.632 43.409 1.00 64.69 79 GLN A O 1
ATOM 658 N N . LYS A 1 80 ? -17.053 0.157 43.021 1.00 53.00 80 LYS A N 1
ATOM 659 C CA . LYS A 1 80 ? -16.840 -0.769 44.134 1.00 53.00 80 LYS A CA 1
ATOM 660 C C . LYS A 1 80 ? -15.877 -0.148 45.137 1.00 53.00 80 LYS A C 1
ATOM 662 O O . LYS A 1 80 ? -16.068 -0.414 46.340 1.00 53.00 80 LYS A O 1
#

Secondary structure (DSSP, 8-state):
--------GGGB-HHHHHHHHHHHHHTT---TTTTSHHHHHHH-GGGB-THHHHHHHHHHHHHHHHHHHHHHHHHHHHT-

Sequence (80 aa):
MMDGTIHSCYELDVHAYLDDVIRRSLADETGWAAMAPHAWKAEHPESVRSYRQDERRQAVDRKKTRRARRRLLSQSIRQK

pLDDT: mean 81.15, std 14.51, range [38.5, 94.31]

Foldseek 3Di:
DPPPCPPPLVQFQPVVLVVVVVVCVVVVNPPVVCSDSVNVCVVCVVRGNPVVVVVVVVVVVVVVVVVVVVVVVVVVVVVD